Protein AF-A0A4E0QTK7-F1 (afdb_monomer_lite)

Secondary structure (DSSP, 8-state):
----------HHHHHHHHHHHHHHTTTGGGTSHHHHHHHHHHHTT--HHHHHTS-------SS-HHHHHHHHHHHHHHTT-------

Radius of gyration: 17.89 Å; chains: 1; bounding box: 40×55×34 Å

Structure (mmCIF, N/CA/C/O backbone):
data_AF-A0A4E0QTK7-F1
#
_entry.id   AF-A0A4E0QTK7-F1
#
loop_
_atom_site.group_PDB
_atom_site.id
_atom_site.type_symbol
_atom_site.label_atom_id
_atom_site.label_alt_id
_atom_site.label_comp_id
_atom_site.label_asym_id
_atom_site.label_entity_id
_atom_site.label_seq_id
_atom_site.pdbx_PDB_ins_code
_atom_site.Cartn_x
_atom_site.Cartn_y
_atom_site.Cartn_z
_atom_site.occupancy
_atom_site.B_iso_or_equiv
_atom_site.auth_seq_id
_atom_site.auth_comp_id
_atom_site.auth_asym_id
_atom_site.auth_atom_id
_atom_site.pdbx_PDB_model_num
ATOM 1 N N . MET A 1 1 ? 2.930 41.125 -7.203 1.00 36.97 1 MET A N 1
ATOM 2 C CA . MET A 1 1 ? 1.889 40.081 -7.089 1.00 36.97 1 MET A CA 1
ATOM 3 C C . MET A 1 1 ? 1.923 39.277 -8.376 1.00 36.97 1 MET A C 1
ATOM 5 O O . MET A 1 1 ? 1.307 39.688 -9.346 1.00 36.97 1 MET A O 1
ATOM 9 N N . THR A 1 2 ? 2.726 38.214 -8.424 1.00 41.03 2 THR A N 1
ATOM 10 C CA . THR A 1 2 ? 2.783 37.317 -9.587 1.00 41.03 2 THR A CA 1
ATOM 11 C C . THR A 1 2 ? 1.808 36.186 -9.312 1.00 41.03 2 THR A C 1
ATOM 13 O O . THR A 1 2 ? 1.984 35.439 -8.351 1.00 41.03 2 THR A O 1
ATOM 16 N N . THR A 1 3 ? 0.733 36.122 -10.087 1.00 42.41 3 THR A N 1
ATOM 17 C CA . THR A 1 3 ? -0.225 35.018 -10.067 1.00 42.41 3 THR A CA 1
ATOM 18 C C . THR A 1 3 ? 0.501 33.754 -10.519 1.00 42.41 3 THR A C 1
ATOM 20 O O . THR A 1 3 ? 1.018 33.701 -11.631 1.00 42.41 3 THR A O 1
ATOM 23 N N . MET A 1 4 ? 0.601 32.750 -9.644 1.00 41.97 4 MET A N 1
ATOM 24 C CA . MET A 1 4 ? 1.023 31.413 -10.058 1.00 41.97 4 MET A CA 1
ATOM 25 C C . MET A 1 4 ? -0.081 30.823 -10.935 1.00 41.97 4 MET A C 1
ATOM 27 O O . MET A 1 4 ? -1.145 30.466 -10.433 1.00 41.97 4 MET A O 1
ATOM 31 N N . GLU A 1 5 ? 0.175 30.758 -12.238 1.00 54.03 5 GLU A N 1
ATOM 32 C CA . GLU A 1 5 ? -0.650 30.027 -13.200 1.00 54.03 5 GLU A CA 1
ATOM 33 C C . GLU A 1 5 ? -0.803 28.562 -12.735 1.00 54.03 5 GLU A C 1
ATOM 35 O O . GLU A 1 5 ? 0.199 27.926 -12.379 1.00 54.03 5 GLU A O 1
ATOM 40 N N . PRO A 1 6 ? -2.026 28.000 -12.696 1.00 53.22 6 PRO A N 1
ATOM 41 C CA . PRO A 1 6 ? -2.219 26.603 -12.337 1.00 53.22 6 PRO A CA 1
ATOM 42 C C . PRO A 1 6 ? -1.566 25.723 -13.407 1.00 53.22 6 PRO A C 1
ATOM 44 O O . PRO A 1 6 ? -2.003 25.678 -14.553 1.00 53.22 6 PRO A O 1
ATOM 47 N N . CYS A 1 7 ? -0.492 25.030 -13.027 1.00 55.22 7 CYS A N 1
ATOM 48 C CA . CYS A 1 7 ? 0.221 24.083 -13.878 1.00 55.22 7 CYS A CA 1
ATOM 49 C C . CYS A 1 7 ? -0.727 22.925 -14.228 1.00 55.22 7 CYS A C 1
ATOM 51 O O . CYS A 1 7 ? -0.919 22.002 -13.431 1.00 55.22 7 CYS A O 1
ATOM 53 N N . HIS A 1 8 ? -1.368 23.025 -15.393 1.00 57.72 8 HIS A N 1
ATOM 54 C CA . HIS A 1 8 ? -2.355 22.081 -15.904 1.00 57.72 8 HIS A CA 1
ATOM 55 C C . HIS A 1 8 ? -1.640 20.816 -16.398 1.00 57.72 8 HIS A C 1
ATOM 57 O O . HIS A 1 8 ? -1.570 20.554 -17.591 1.00 57.72 8 HIS A O 1
ATOM 63 N N . ARG A 1 9 ? -1.037 20.061 -15.472 1.00 71.06 9 ARG A N 1
ATOM 64 C CA . ARG A 1 9 ? -0.377 18.793 -15.793 1.00 71.06 9 ARG A CA 1
ATOM 65 C C . ARG A 1 9 ? -1.433 17.771 -16.161 1.00 71.06 9 ARG A C 1
ATOM 67 O O . ARG A 1 9 ? -2.276 17.418 -15.331 1.00 71.06 9 ARG A O 1
ATOM 74 N N . ASN A 1 10 ? -1.381 17.300 -17.396 1.00 88.44 10 ASN A N 1
ATOM 75 C CA . ASN A 1 10 ? -2.284 16.260 -17.867 1.00 88.44 10 ASN A CA 1
ATOM 76 C C . ASN A 1 10 ? -1.825 14.889 -17.337 1.00 88.44 10 ASN A C 1
ATOM 78 O O . ASN A 1 10 ? -0.670 14.712 -16.948 1.00 88.44 10 ASN A O 1
ATOM 82 N N . TYR A 1 11 ? -2.731 13.903 -17.297 1.00 87.56 11 TYR A N 1
ATOM 83 C CA . TYR A 1 11 ? -2.416 12.553 -16.796 1.00 87.56 11 TYR A CA 1
ATOM 84 C C . TYR A 1 11 ? -1.201 11.936 -17.506 1.00 87.56 11 TYR A C 1
ATOM 86 O O . TYR A 1 11 ? -0.380 11.279 -16.876 1.00 87.56 11 TYR A O 1
ATOM 94 N N . GLU A 1 12 ? -1.081 12.190 -18.808 1.00 88.69 12 GLU A N 1
ATOM 95 C CA . GLU A 1 12 ? -0.004 11.677 -19.651 1.00 88.69 12 GLU A CA 1
ATOM 96 C C . GLU A 1 12 ? 1.359 12.283 -19.291 1.00 88.69 12 GLU A C 1
ATOM 98 O O . GLU A 1 12 ? 2.310 11.542 -19.068 1.00 88.69 12 GLU A O 1
ATOM 103 N N . GLU A 1 13 ? 1.433 13.601 -19.087 1.00 88.06 13 GLU A N 1
ATOM 104 C CA . GLU A 1 13 ? 2.655 14.276 -18.618 1.00 88.06 13 GLU A CA 1
ATOM 105 C C . GLU A 1 13 ? 3.066 13.791 -17.219 1.00 88.06 13 GLU A C 1
ATOM 107 O O . GLU A 1 13 ? 4.247 13.607 -16.920 1.00 88.06 13 GLU A O 1
ATOM 112 N N . ALA A 1 14 ? 2.086 13.546 -16.341 1.00 86.56 14 ALA A N 1
ATOM 113 C CA . ALA A 1 14 ? 2.347 12.980 -15.021 1.00 86.56 14 ALA A CA 1
ATOM 114 C C . ALA A 1 14 ? 2.879 11.537 -15.104 1.00 86.56 14 ALA A C 1
ATOM 116 O O . ALA A 1 14 ? 3.731 11.151 -14.299 1.00 86.56 14 ALA A O 1
ATOM 117 N N . LEU A 1 15 ? 2.393 10.747 -16.067 1.00 87.06 15 LEU A N 1
ATOM 118 C CA . LEU A 1 15 ? 2.849 9.380 -16.312 1.00 87.06 15 LEU A CA 1
ATOM 119 C C . LEU A 1 15 ? 4.277 9.354 -16.873 1.00 87.06 15 LEU A C 1
ATOM 121 O O . LEU A 1 15 ? 5.087 8.538 -16.431 1.00 87.06 15 LEU A O 1
ATOM 125 N N . GLU A 1 16 ? 4.593 10.254 -17.804 1.00 87.94 16 GLU A N 1
ATOM 126 C CA . GLU A 1 16 ? 5.932 10.400 -18.378 1.00 87.94 16 GLU A CA 1
ATOM 127 C C . GLU A 1 16 ? 6.956 10.766 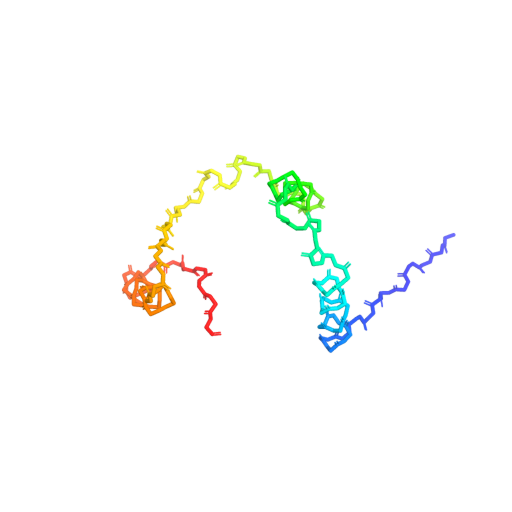-17.297 1.00 87.94 16 GLU A C 1
ATOM 129 O O . GLU A 1 16 ? 7.911 10.016 -17.075 1.00 87.94 16 GLU A O 1
ATOM 134 N N . ALA A 1 17 ? 6.683 11.813 -16.512 1.00 84.94 17 ALA A N 1
ATOM 135 C CA . ALA A 1 17 ? 7.547 12.224 -15.405 1.00 84.94 17 ALA A CA 1
ATOM 136 C C . ALA A 1 17 ? 7.746 11.111 -14.353 1.00 84.94 17 ALA A C 1
ATOM 138 O O . ALA A 1 17 ? 8.830 10.961 -13.777 1.00 84.94 17 ALA A O 1
ATOM 139 N N . LEU A 1 18 ? 6.709 10.304 -14.087 1.00 83.44 18 LEU A N 1
ATOM 140 C CA . LEU A 1 18 ? 6.809 9.165 -13.171 1.00 83.44 18 LEU A CA 1
ATOM 141 C C . LEU A 1 18 ? 7.727 8.068 -13.727 1.00 83.44 18 LEU A C 1
ATOM 143 O O . LEU A 1 18 ? 8.573 7.547 -12.994 1.00 83.44 18 LEU A O 1
ATOM 147 N N . ASN A 1 19 ? 7.573 7.723 -15.006 1.00 84.69 19 ASN A N 1
ATOM 148 C CA . ASN A 1 19 ? 8.385 6.699 -15.658 1.00 84.69 19 ASN A CA 1
ATOM 149 C C . ASN A 1 19 ? 9.863 7.098 -15.703 1.00 84.69 19 ASN A C 1
ATOM 151 O O . ASN A 1 19 ? 10.725 6.277 -15.375 1.00 84.69 19 ASN A O 1
ATOM 155 N N . GLU A 1 20 ? 10.165 8.359 -16.011 1.00 82.81 20 GLU A N 1
ATOM 156 C CA . GLU A 1 20 ? 11.533 8.884 -15.966 1.00 82.81 20 GLU A CA 1
ATOM 157 C C . GLU A 1 20 ? 12.155 8.749 -14.569 1.00 82.81 20 GLU A C 1
ATOM 159 O O . GLU A 1 20 ? 13.283 8.271 -14.427 1.00 82.81 20 GLU A O 1
ATOM 164 N N . CYS A 1 21 ? 11.403 9.088 -13.517 1.00 71.44 21 CYS A N 1
ATOM 165 C CA . CYS A 1 21 ? 11.879 9.015 -12.134 1.00 71.44 21 CYS A CA 1
ATOM 166 C C . CYS A 1 21 ? 12.214 7.577 -11.689 1.00 71.44 21 CYS A C 1
ATOM 168 O O . CYS A 1 21 ? 13.183 7.355 -10.951 1.00 71.44 21 CYS A O 1
ATOM 170 N N . ILE A 1 22 ? 11.439 6.593 -12.158 1.00 70.44 22 ILE A N 1
ATOM 171 C CA . ILE A 1 22 ? 11.661 5.167 -11.876 1.00 70.44 22 ILE A CA 1
ATOM 172 C C . ILE A 1 22 ? 12.909 4.655 -12.611 1.00 70.44 22 ILE A C 1
ATOM 174 O O . ILE A 1 22 ? 13.713 3.930 -12.018 1.00 70.44 22 ILE A O 1
ATOM 178 N N . LEU A 1 23 ? 13.088 5.042 -13.877 1.00 61.78 23 LEU A N 1
ATOM 179 C CA . LEU A 1 23 ? 14.176 4.568 -14.739 1.00 61.78 23 LEU A CA 1
ATOM 180 C C . LEU A 1 23 ? 15.529 5.214 -14.396 1.00 61.78 23 LEU A C 1
ATOM 182 O O . LEU A 1 23 ? 16.546 4.520 -14.371 1.00 61.78 23 LEU A O 1
ATOM 186 N N . ALA A 1 24 ? 15.548 6.504 -14.050 1.00 60.94 24 ALA A N 1
ATOM 187 C CA . ALA A 1 24 ? 16.773 7.238 -13.719 1.00 60.94 24 ALA A CA 1
ATOM 188 C C . ALA A 1 24 ? 17.448 6.772 -12.409 1.00 60.94 24 ALA A C 1
ATOM 190 O O . ALA A 1 24 ? 18.645 6.976 -12.216 1.00 60.94 24 ALA A O 1
ATOM 191 N N . ASN A 1 25 ? 16.706 6.123 -11.501 1.00 53.41 25 ASN A N 1
ATOM 192 C CA . ASN A 1 25 ? 17.160 5.793 -10.142 1.00 53.41 25 ASN A CA 1
ATOM 193 C C . ASN A 1 25 ? 17.401 4.292 -9.887 1.00 53.41 25 ASN A C 1
ATOM 195 O O . ASN A 1 25 ? 17.524 3.888 -8.725 1.00 53.41 25 ASN A O 1
ATOM 199 N N . GLY A 1 26 ? 17.503 3.459 -10.930 1.00 50.84 26 GLY A N 1
ATOM 200 C CA . GLY A 1 26 ? 17.540 1.988 -10.832 1.00 50.84 26 GLY A CA 1
ATOM 201 C C . GLY A 1 26 ? 18.518 1.381 -9.803 1.00 50.84 26 GLY A C 1
ATOM 202 O O . GLY A 1 26 ? 18.253 0.297 -9.283 1.00 50.84 26 GLY A O 1
ATOM 203 N N . HIS A 1 27 ? 19.592 2.089 -9.427 1.00 46.84 27 HIS A N 1
ATOM 204 C CA . HIS A 1 27 ? 20.552 1.661 -8.398 1.00 46.84 27 HIS A CA 1
ATOM 205 C C . HIS A 1 27 ? 20.347 2.280 -6.997 1.00 46.84 27 HIS A C 1
ATOM 207 O O . HIS A 1 27 ? 20.641 1.624 -6.000 1.00 46.84 27 HIS A O 1
ATOM 213 N N . CYS A 1 28 ? 19.796 3.493 -6.875 1.00 45.56 28 CYS A N 1
ATOM 214 C CA . CYS A 1 28 ? 19.648 4.195 -5.584 1.00 45.56 28 CYS A CA 1
ATOM 215 C C . CYS A 1 28 ? 18.425 3.713 -4.773 1.00 45.56 28 CYS A C 1
ATOM 217 O O . CYS A 1 28 ? 18.355 3.865 -3.553 1.00 45.56 28 CYS A O 1
ATOM 219 N N . VAL A 1 29 ? 17.460 3.065 -5.432 1.00 51.31 29 VAL A N 1
ATOM 220 C CA . VAL A 1 29 ? 16.198 2.656 -4.800 1.00 51.31 29 VAL A CA 1
ATOM 221 C C . VAL A 1 29 ? 16.383 1.520 -3.791 1.00 51.31 29 VAL A C 1
ATOM 223 O O . VAL A 1 29 ? 15.480 1.304 -3.001 1.00 51.31 29 VAL A O 1
ATOM 226 N N . ARG A 1 30 ? 17.481 0.752 -3.746 1.00 48.69 30 ARG A N 1
ATOM 227 C CA . ARG A 1 30 ? 17.553 -0.427 -2.848 1.00 48.69 30 ARG A CA 1
ATOM 228 C C . ARG A 1 30 ? 17.933 -0.112 -1.394 1.00 48.69 30 ARG A C 1
ATOM 230 O O . ARG A 1 30 ? 17.464 -0.840 -0.527 1.00 48.69 30 AR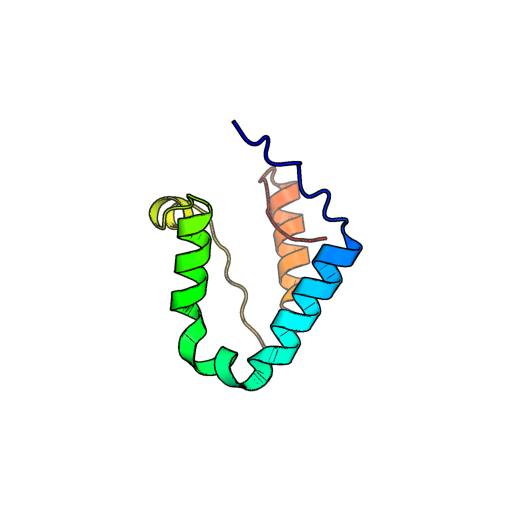G A O 1
ATOM 237 N N . GLU A 1 31 ? 18.661 0.971 -1.114 1.00 46.28 31 GLU A N 1
ATOM 238 C CA . GLU A 1 31 ? 19.234 1.208 0.229 1.00 46.28 31 GLU A CA 1
ATOM 239 C C . GLU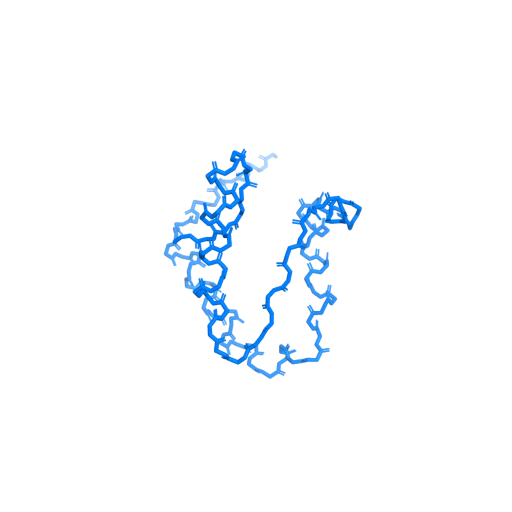 A 1 31 ? 18.605 2.375 1.022 1.00 46.28 31 GLU A C 1
ATOM 241 O O . GLU A 1 31 ? 18.738 2.414 2.239 1.00 46.28 31 GLU A O 1
ATOM 246 N N . ALA A 1 32 ? 17.832 3.273 0.390 1.00 51.12 32 ALA A N 1
ATOM 247 C CA . ALA A 1 32 ? 17.303 4.497 1.028 1.00 51.12 32 ALA A CA 1
ATOM 248 C C . ALA A 1 32 ? 15.755 4.595 1.104 1.00 51.12 32 ALA A C 1
ATOM 250 O O . ALA A 1 32 ? 15.194 5.688 1.202 1.00 51.12 32 ALA A O 1
ATOM 251 N N . ARG A 1 33 ? 15.026 3.468 1.019 1.00 53.50 33 ARG A N 1
ATOM 252 C CA . ARG A 1 33 ? 13.558 3.450 0.785 1.00 53.50 33 ARG A CA 1
ATOM 253 C C . ARG A 1 33 ? 12.660 4.090 1.858 1.00 53.50 33 ARG A C 1
ATOM 255 O O . ARG A 1 33 ? 11.710 4.773 1.463 1.00 53.50 33 ARG A O 1
ATOM 262 N N . PRO A 1 34 ? 12.855 3.865 3.173 1.00 55.69 34 PRO A N 1
ATOM 263 C CA . PRO A 1 34 ? 11.889 4.361 4.153 1.00 55.69 34 PRO A CA 1
ATOM 264 C C . PRO A 1 34 ? 12.000 5.875 4.370 1.00 55.69 34 PRO A C 1
ATOM 266 O O . PRO A 1 34 ? 10.974 6.535 4.501 1.00 55.69 34 PRO A O 1
ATOM 269 N N . ALA A 1 35 ? 13.218 6.431 4.331 1.00 61.81 35 ALA A N 1
ATOM 270 C CA . ALA A 1 35 ? 13.469 7.845 4.620 1.00 61.81 35 ALA A CA 1
ATOM 271 C C . ALA A 1 35 ? 12.757 8.781 3.629 1.00 61.81 35 ALA A C 1
ATOM 273 O O . ALA A 1 35 ? 11.979 9.637 4.040 1.00 61.81 35 ALA A O 1
ATOM 274 N N . ARG A 1 36 ? 12.902 8.534 2.319 1.00 71.75 36 ARG A N 1
ATOM 275 C CA . ARG A 1 36 ? 12.245 9.361 1.289 1.00 71.75 36 ARG A CA 1
ATOM 276 C C . ARG A 1 36 ? 10.721 9.266 1.324 1.00 71.75 36 ARG A C 1
ATOM 278 O O . ARG A 1 36 ? 10.035 10.255 1.108 1.00 71.75 36 ARG A O 1
ATOM 285 N N . SER A 1 37 ? 10.176 8.084 1.616 1.00 76.81 37 SER A N 1
ATOM 286 C CA . SER A 1 37 ? 8.719 7.903 1.691 1.00 76.81 37 SER A CA 1
ATOM 287 C C . SER A 1 37 ? 8.112 8.753 2.810 1.00 76.81 37 SER A C 1
ATOM 289 O O . SER A 1 37 ? 7.047 9.339 2.633 1.00 76.81 37 SER A O 1
ATOM 291 N N . LEU A 1 38 ? 8.809 8.858 3.944 1.00 79.19 38 LEU A N 1
ATOM 292 C CA . LEU A 1 38 ? 8.377 9.674 5.072 1.00 79.19 38 LEU A CA 1
ATOM 293 C C . LEU A 1 38 ? 8.490 11.180 4.781 1.00 79.19 38 LEU A C 1
ATOM 295 O O . LEU A 1 38 ? 7.588 11.935 5.142 1.00 79.19 38 LEU A O 1
ATOM 299 N N . GLU A 1 39 ? 9.539 11.610 4.076 1.00 83.06 39 GLU A N 1
ATOM 300 C CA . GLU A 1 39 ? 9.690 12.997 3.606 1.00 83.06 39 GLU A CA 1
ATOM 301 C C . GLU A 1 39 ? 8.522 13.419 2.702 1.00 83.06 39 GLU A C 1
ATOM 303 O O . GLU A 1 39 ? 7.937 14.484 2.906 1.00 83.06 39 GLU A O 1
ATOM 308 N N . TYR A 1 40 ? 8.117 12.562 1.757 1.00 84.56 40 TYR A N 1
ATOM 309 C CA . TYR A 1 40 ? 6.963 12.838 0.897 1.00 84.56 40 TYR A CA 1
ATOM 310 C C . TYR A 1 40 ? 5.644 12.883 1.674 1.00 84.56 40 TYR A C 1
ATOM 312 O O . TYR A 1 40 ? 4.823 13.763 1.424 1.00 84.56 40 TYR A O 1
ATOM 320 N N . LEU A 1 41 ? 5.436 11.979 2.638 1.00 86.12 41 LEU A N 1
ATOM 321 C CA . LEU A 1 41 ? 4.248 12.016 3.499 1.00 86.12 41 LEU A CA 1
ATOM 322 C C . LEU A 1 41 ? 4.182 13.318 4.309 1.00 86.12 41 LEU A C 1
ATOM 324 O O . LEU A 1 41 ? 3.124 13.943 4.371 1.00 86.12 41 LEU A O 1
ATOM 328 N N . SER A 1 42 ? 5.319 13.760 4.851 1.00 86.25 42 SER A N 1
ATOM 329 C CA . SER A 1 42 ? 5.433 15.032 5.570 1.00 86.25 42 SER A CA 1
ATOM 330 C C . SER A 1 42 ? 5.119 16.232 4.670 1.00 86.25 42 SER A C 1
ATOM 332 O O . SER A 1 42 ? 4.330 17.096 5.051 1.00 86.25 42 SER A O 1
ATOM 334 N N . ALA A 1 43 ? 5.643 16.253 3.438 1.00 87.69 43 ALA A N 1
ATOM 335 C CA . ALA A 1 43 ? 5.356 17.305 2.458 1.00 87.69 43 ALA A CA 1
ATOM 336 C C . ALA A 1 43 ? 3.866 17.381 2.066 1.00 87.69 43 ALA A C 1
ATOM 338 O O . ALA A 1 43 ? 3.364 18.456 1.744 1.00 87.69 43 ALA A O 1
ATOM 339 N N . LEU A 1 44 ? 3.148 16.255 2.127 1.00 88.62 44 LEU A N 1
ATOM 340 C CA . LEU A 1 44 ? 1.699 16.178 1.909 1.00 88.62 44 LEU A CA 1
ATOM 341 C C . LEU A 1 44 ? 0.874 16.508 3.168 1.00 88.62 44 LEU A C 1
ATOM 343 O O . LEU A 1 44 ? -0.354 16.431 3.132 1.00 88.62 44 LEU A O 1
ATOM 347 N N . GLY A 1 45 ? 1.520 16.851 4.286 1.00 90.25 45 GLY A N 1
ATOM 348 C CA . GLY A 1 45 ? 0.856 17.124 5.562 1.00 90.25 45 GLY A CA 1
ATOM 349 C C . GLY A 1 45 ? 0.299 15.874 6.252 1.00 90.25 45 GLY A C 1
ATOM 350 O O . GLY A 1 45 ? -0.575 15.985 7.113 1.00 90.25 45 GLY A O 1
ATOM 351 N N . ILE A 1 46 ? 0.771 14.681 5.881 1.00 89.19 46 ILE A N 1
ATOM 352 C CA . ILE A 1 46 ? 0.334 13.412 6.466 1.00 89.19 46 ILE A CA 1
ATOM 353 C C . ILE A 1 46 ? 1.308 13.023 7.579 1.00 89.19 46 ILE A C 1
ATOM 355 O O . ILE A 1 46 ? 2.459 12.670 7.329 1.00 89.19 46 ILE A O 1
ATOM 359 N N . SER A 1 47 ? 0.838 13.049 8.826 1.00 87.19 47 SER A N 1
ATOM 360 C CA . SER A 1 47 ? 1.657 12.652 9.976 1.00 87.19 47 SER A CA 1
ATOM 361 C C . SER A 1 47 ? 1.708 11.132 10.168 1.00 87.19 47 SER A C 1
ATOM 363 O O . SER A 1 47 ? 0.749 10.407 9.889 1.00 87.19 47 SER A O 1
ATOM 365 N N . GLU A 1 48 ? 2.790 10.637 10.773 1.00 84.00 48 GLU A N 1
ATOM 366 C CA . GLU A 1 48 ? 2.919 9.221 11.150 1.00 84.00 48 GLU A CA 1
ATOM 367 C C . GLU A 1 48 ? 1.788 8.740 12.069 1.00 84.00 48 GLU A C 1
ATOM 369 O O . GLU A 1 48 ? 1.367 7.584 12.016 1.00 84.00 48 GLU A O 1
ATOM 374 N N . THR A 1 49 ? 1.275 9.629 12.925 1.00 87.50 49 THR A N 1
ATOM 375 C CA . THR A 1 49 ? 0.176 9.292 13.836 1.00 87.50 49 THR A CA 1
ATOM 376 C C . THR A 1 49 ? -1.124 9.019 13.085 1.00 87.50 49 THR A C 1
ATOM 378 O O . THR A 1 49 ? -1.896 8.163 13.511 1.00 87.50 49 THR A O 1
ATOM 381 N N . GLN A 1 50 ? -1.361 9.691 11.953 1.00 87.06 50 GLN A N 1
ATOM 382 C CA . GLN A 1 50 ? -2.497 9.398 11.079 1.00 87.06 50 GLN A CA 1
ATOM 383 C C . GLN A 1 50 ? -2.328 8.040 10.396 1.00 87.06 50 GLN A C 1
ATOM 385 O O . GLN A 1 50 ? -3.296 7.286 10.337 1.00 87.06 50 GLN A O 1
ATOM 390 N N . LEU A 1 51 ? -1.109 7.684 9.971 1.00 85.00 51 LEU A N 1
ATOM 391 C CA . LEU A 1 51 ? -0.823 6.355 9.415 1.00 85.00 51 LEU A CA 1
ATOM 392 C C . LEU A 1 51 ? -1.110 5.239 10.426 1.00 85.00 51 LEU A C 1
ATOM 394 O O . LEU A 1 51 ? -1.750 4.250 10.080 1.00 85.00 51 LEU A O 1
ATOM 398 N N . LYS A 1 52 ? -0.692 5.410 11.685 1.00 87.44 52 LYS A N 1
ATOM 399 C CA . LYS A 1 52 ? -0.900 4.411 12.751 1.00 87.44 52 LYS A CA 1
ATOM 400 C C . LYS A 1 52 ? -2.373 4.186 13.115 1.00 87.44 52 LYS A C 1
ATOM 402 O O . LYS A 1 52 ? -2.688 3.166 13.715 1.00 87.44 52 LYS A O 1
ATOM 407 N N . LYS A 1 53 ? -3.272 5.114 12.768 1.00 90.19 53 LYS A N 1
ATOM 408 C CA . LYS A 1 53 ? -4.724 4.967 12.978 1.00 90.19 53 LYS A CA 1
ATOM 409 C C . LYS A 1 53 ? -5.399 4.104 11.907 1.00 90.19 53 LYS A C 1
ATOM 411 O O . LYS A 1 53 ? -6.560 3.742 12.078 1.00 90.19 53 LYS A O 1
ATOM 416 N N . LEU A 1 54 ? -4.719 3.816 10.796 1.00 88.19 54 LEU A N 1
ATOM 417 C CA . LEU A 1 54 ? -5.276 3.006 9.718 1.00 88.19 54 LEU A CA 1
ATOM 418 C C . LEU A 1 54 ? -5.245 1.520 10.086 1.00 88.19 54 LEU A C 1
ATOM 420 O O . LEU A 1 54 ? -4.240 0.999 10.566 1.00 88.19 54 LEU A O 1
ATOM 424 N N . ASN A 1 55 ? -6.332 0.817 9.775 1.00 90.69 55 ASN A N 1
ATOM 425 C CA . ASN A 1 55 ? -6.394 -0.637 9.881 1.00 90.69 55 ASN A CA 1
ATOM 426 C C . ASN A 1 55 ? -5.724 -1.255 8.645 1.00 90.69 55 ASN A C 1
ATOM 428 O O . ASN A 1 55 ? -6.347 -1.382 7.590 1.00 90.69 55 ASN A O 1
ATOM 432 N N . VAL A 1 56 ? -4.437 -1.589 8.762 1.00 91.38 56 VAL A N 1
ATOM 433 C CA . VAL A 1 56 ? -3.622 -2.103 7.650 1.00 91.38 56 VAL A CA 1
ATOM 434 C C . VAL A 1 56 ? -3.574 -3.629 7.664 1.00 91.38 56 VAL A C 1
ATOM 436 O O . VAL A 1 56 ? -3.192 -4.239 8.659 1.00 91.38 56 VAL A O 1
ATOM 439 N N . ILE A 1 57 ? -3.883 -4.243 6.520 1.00 93.00 57 ILE A N 1
ATOM 440 C CA . ILE A 1 57 ? -3.635 -5.665 6.261 1.00 93.00 57 ILE A CA 1
ATOM 441 C C . ILE A 1 57 ? -2.416 -5.766 5.343 1.00 93.00 57 ILE A C 1
ATOM 443 O O . ILE A 1 57 ? -2.463 -5.349 4.187 1.00 93.00 57 ILE A O 1
ATOM 447 N N . HIS A 1 58 ? -1.313 -6.313 5.855 1.00 92.62 58 HIS A N 1
ATOM 448 C CA . HIS A 1 58 ? -0.093 -6.518 5.077 1.00 92.62 58 HIS A CA 1
ATOM 449 C C . HIS A 1 58 ? -0.077 -7.919 4.451 1.00 92.62 58 HIS A C 1
ATOM 451 O O . HIS A 1 58 ? -0.068 -8.919 5.164 1.00 92.62 58 HIS A O 1
ATOM 457 N N . VAL A 1 59 ? -0.047 -7.995 3.117 1.00 92.25 59 VAL A N 1
ATOM 458 C CA . VAL A 1 59 ? 0.000 -9.264 2.370 1.00 92.25 59 VAL A CA 1
ATOM 459 C C . VAL A 1 59 ? 1.377 -9.436 1.727 1.00 92.25 59 VAL A C 1
ATOM 461 O O . VAL A 1 59 ? 1.715 -8.753 0.758 1.00 92.25 59 VAL A O 1
ATOM 464 N N . ALA A 1 60 ? 2.165 -10.379 2.244 1.00 94.19 60 ALA A N 1
ATOM 465 C CA . ALA A 1 60 ? 3.486 -10.735 1.725 1.00 94.19 60 ALA A CA 1
ATOM 466 C C . ALA A 1 60 ? 3.471 -12.115 1.043 1.00 94.19 60 ALA A C 1
ATOM 468 O O . ALA A 1 60 ? 2.693 -12.993 1.404 1.00 94.19 60 ALA A O 1
ATOM 469 N N . GLY A 1 61 ? 4.339 -12.316 0.045 1.00 92.50 61 GLY A N 1
ATOM 470 C CA . GLY A 1 61 ? 4.490 -13.600 -0.652 1.00 92.50 61 GLY A CA 1
ATOM 471 C C . GLY A 1 61 ? 5.011 -13.454 -2.081 1.00 92.50 61 GLY A C 1
ATOM 472 O O . GLY A 1 61 ? 4.895 -12.394 -2.693 1.00 92.50 61 GLY A O 1
ATOM 473 N N . SER A 1 62 ? 5.589 -14.505 -2.659 1.00 93.06 62 SER A N 1
ATOM 474 C CA . SER A 1 62 ? 6.148 -14.429 -4.022 1.00 93.06 62 SER A CA 1
ATOM 475 C C . SER A 1 62 ? 5.066 -14.463 -5.102 1.00 93.06 62 SER A C 1
ATOM 477 O O . SER A 1 62 ? 5.191 -13.790 -6.122 1.00 93.06 62 SER A O 1
ATOM 479 N N . LYS A 1 63 ? 3.966 -15.181 -4.857 1.00 94.50 63 LYS A N 1
ATOM 480 C CA . LYS A 1 63 ? 2.826 -15.319 -5.774 1.00 94.50 63 LYS A CA 1
ATOM 481 C C . LYS A 1 63 ? 1.517 -15.009 -5.048 1.00 94.50 63 LYS A C 1
ATOM 483 O O . LYS A 1 63 ? 1.457 -15.088 -3.828 1.00 94.50 63 LYS A O 1
ATOM 488 N N . GLY A 1 64 ? 0.489 -14.617 -5.796 1.00 92.50 64 GLY A N 1
ATOM 489 C CA . GLY A 1 64 ? -0.872 -14.470 -5.270 1.00 92.50 64 GLY A CA 1
ATOM 490 C C . GLY A 1 64 ? -1.169 -13.211 -4.446 1.00 92.50 64 GLY A C 1
ATOM 491 O O . GLY A 1 64 ? -2.310 -13.026 -4.061 1.00 92.50 64 GLY A O 1
ATOM 492 N N . LYS A 1 65 ? -0.213 -12.300 -4.208 1.00 94.50 65 LYS A N 1
ATOM 493 C CA . LYS A 1 65 ? -0.466 -11.055 -3.446 1.00 94.50 65 LYS A CA 1
ATOM 494 C C . LYS A 1 65 ? -1.637 -10.242 -4.009 1.00 94.50 65 LYS A C 1
ATOM 496 O O . LYS A 1 65 ? -2.518 -9.844 -3.262 1.00 94.50 65 LYS A O 1
ATOM 501 N N . GLY A 1 66 ? -1.663 -10.043 -5.329 1.00 92.62 66 GLY A N 1
ATOM 502 C CA . GLY A 1 66 ? -2.729 -9.292 -5.995 1.00 92.62 66 GLY A CA 1
ATOM 503 C C . GLY A 1 66 ? -4.091 -9.974 -5.869 1.00 92.62 66 GLY A C 1
ATOM 504 O O . GLY A 1 66 ? -5.053 -9.339 -5.451 1.00 92.62 66 GLY A O 1
ATOM 505 N N . SER A 1 67 ? -4.163 -11.279 -6.153 1.00 95.06 67 S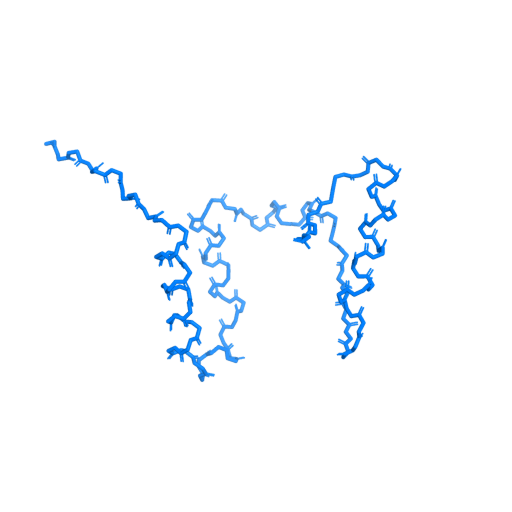ER A N 1
ATOM 506 C CA . SER A 1 67 ? -5.409 -12.048 -6.052 1.00 95.06 67 SER A CA 1
ATOM 507 C C . SER A 1 67 ? -5.919 -12.139 -4.614 1.00 95.06 67 SER A C 1
ATOM 509 O O . SER A 1 67 ? -7.108 -11.955 -4.378 1.00 95.06 67 SER A O 1
ATOM 511 N N . THR A 1 68 ? -5.030 -12.358 -3.643 1.00 95.75 68 THR A N 1
ATOM 512 C CA . THR A 1 68 ? -5.390 -12.379 -2.223 1.00 95.75 68 THR A CA 1
ATOM 513 C C . THR A 1 68 ? -5.904 -11.014 -1.773 1.00 95.75 68 THR A C 1
ATOM 515 O O . THR A 1 68 ? -6.947 -10.956 -1.131 1.00 95.75 68 THR A O 1
ATOM 518 N N . CYS A 1 69 ? -5.246 -9.909 -2.148 1.00 94.56 69 CYS A N 1
ATOM 519 C CA . CYS A 1 69 ? -5.739 -8.568 -1.825 1.00 94.56 69 CYS A CA 1
ATOM 520 C C . CYS A 1 69 ? -7.101 -8.274 -2.467 1.00 94.56 69 CYS A C 1
ATOM 522 O O . CYS A 1 69 ? -7.961 -7.718 -1.792 1.00 94.56 69 CYS A O 1
ATOM 524 N N . ALA A 1 70 ? -7.321 -8.685 -3.720 1.00 94.88 70 ALA A N 1
ATOM 525 C CA . ALA A 1 70 ? -8.600 -8.494 -4.403 1.00 94.88 70 ALA A CA 1
ATOM 526 C C . ALA A 1 70 ? -9.742 -9.257 -3.714 1.00 94.88 70 ALA A C 1
ATOM 528 O O . ALA A 1 70 ? -10.824 -8.708 -3.518 1.00 94.88 70 ALA A O 1
ATOM 529 N N . VAL A 1 71 ? -9.503 -10.504 -3.294 1.00 95.25 71 VAL A N 1
ATOM 530 C CA . VAL A 1 71 ? -10.497 -11.291 -2.546 1.00 95.25 71 VAL A CA 1
ATOM 531 C C . VAL A 1 71 ? -10.764 -10.674 -1.172 1.00 95.25 71 VAL A C 1
ATOM 533 O O . VAL A 1 71 ? -11.924 -10.471 -0.816 1.00 95.25 71 VAL A O 1
ATOM 536 N N . THR A 1 72 ? -9.715 -10.333 -0.418 1.00 95.56 72 THR A N 1
ATOM 537 C CA . THR A 1 72 ? -9.842 -9.713 0.910 1.00 95.56 72 THR A CA 1
ATOM 538 C C . THR A 1 72 ? -10.589 -8.385 0.842 1.00 95.56 72 THR A C 1
ATOM 540 O O . THR A 1 72 ? -11.492 -8.150 1.645 1.00 95.56 72 THR A O 1
ATOM 543 N N . GLU A 1 73 ? -10.261 -7.529 -0.130 1.00 95.19 73 GLU A N 1
ATOM 544 C CA . GLU A 1 73 ? -10.985 -6.278 -0.351 1.00 95.19 73 GLU A CA 1
ATOM 545 C C . GLU A 1 73 ? -12.457 -6.536 -0.631 1.00 95.19 73 GLU A C 1
ATOM 547 O O . GLU A 1 73 ? -13.315 -5.903 -0.015 1.00 95.19 73 GLU A O 1
ATOM 552 N N . ASN A 1 74 ? -12.745 -7.491 -1.514 1.00 95.31 74 ASN A N 1
ATOM 553 C CA . ASN A 1 74 ? -14.106 -7.778 -1.915 1.00 95.31 74 ASN A CA 1
ATOM 554 C C . ASN A 1 74 ? -14.948 -8.218 -0.711 1.00 95.31 74 ASN A C 1
ATOM 556 O O . ASN A 1 74 ? -16.064 -7.734 -0.539 1.00 95.31 74 ASN A O 1
ATOM 560 N N . VAL A 1 75 ? -14.406 -9.077 0.156 1.00 96.56 75 VAL A N 1
ATOM 561 C CA . VAL A 1 75 ? -15.074 -9.497 1.398 1.00 96.56 75 VAL A CA 1
ATOM 562 C C . VAL A 1 75 ? -15.321 -8.302 2.323 1.00 96.56 75 VAL A C 1
ATOM 564 O O . VAL A 1 75 ? -16.456 -8.083 2.742 1.00 96.56 75 VAL A O 1
ATOM 567 N N . LEU A 1 76 ? -14.297 -7.492 2.607 1.00 95.56 76 LEU A N 1
ATOM 568 C CA . LEU A 1 76 ? -14.421 -6.338 3.509 1.00 95.56 76 LEU A CA 1
ATOM 569 C C . LEU A 1 76 ? -15.425 -5.302 2.996 1.00 95.56 76 LEU A C 1
ATOM 571 O O . LEU A 1 76 ? -16.221 -4.768 3.769 1.00 95.56 76 LEU A O 1
ATOM 575 N N . ARG A 1 77 ? -15.437 -5.062 1.685 1.00 95.25 77 ARG A N 1
ATOM 576 C CA . ARG A 1 77 ? -16.394 -4.160 1.049 1.00 95.25 77 ARG A CA 1
ATOM 577 C C . ARG A 1 77 ? -17.829 -4.676 1.167 1.00 95.25 77 ARG A C 1
ATOM 579 O O . ARG A 1 77 ? -18.725 -3.884 1.440 1.00 95.25 77 ARG A O 1
ATOM 586 N N . HIS A 1 78 ? -18.060 -5.983 1.013 1.00 96.38 78 HIS A N 1
ATOM 587 C CA . HIS A 1 78 ? -19.390 -6.580 1.220 1.00 96.38 78 HIS A CA 1
ATOM 588 C C . HIS A 1 78 ? -19.853 -6.518 2.680 1.00 96.38 78 HIS A C 1
ATOM 590 O O . HIS A 1 78 ? -21.052 -6.465 2.936 1.00 96.38 78 HIS A O 1
ATOM 596 N N . LEU A 1 79 ? -18.920 -6.464 3.630 1.00 96.31 79 LEU A N 1
ATOM 597 C CA . LEU A 1 79 ? -19.211 -6.237 5.046 1.00 96.31 79 LEU A CA 1
ATOM 598 C C . LEU A 1 79 ? -19.441 -4.750 5.388 1.00 96.31 79 LEU A C 1
ATOM 600 O O . LEU A 1 79 ? -19.627 -4.415 6.554 1.00 96.31 79 LEU A O 1
ATOM 604 N N . GLY A 1 80 ? -19.434 -3.855 4.394 1.00 95.62 80 GLY A N 1
ATOM 605 C CA . GLY A 1 80 ? -19.706 -2.427 4.574 1.00 95.62 80 GLY A CA 1
ATOM 606 C C . GLY A 1 80 ? -18.489 -1.583 4.958 1.00 95.62 80 GLY A C 1
ATOM 607 O O . GLY A 1 80 ? -18.641 -0.398 5.257 1.00 95.62 80 GLY A O 1
ATOM 608 N N . PHE A 1 81 ? -17.275 -2.143 4.937 1.00 94.62 81 PHE A N 1
ATOM 609 C CA . PHE A 1 81 ? -16.062 -1.370 5.192 1.00 94.62 81 PHE A CA 1
ATOM 610 C C . PHE A 1 81 ? -15.621 -0.596 3.947 1.00 94.62 81 PHE A C 1
ATOM 612 O O . PHE A 1 81 ? -15.646 -1.104 2.826 1.00 94.62 81 PHE A O 1
ATOM 619 N N . LYS A 1 82 ? -15.138 0.634 4.155 1.00 92.44 82 LYS A N 1
ATOM 620 C CA . LYS A 1 82 ? -14.451 1.404 3.114 1.00 92.44 82 LYS A CA 1
ATOM 621 C C . LYS A 1 82 ? -13.014 0.902 2.982 1.00 92.44 82 LYS A C 1
ATOM 623 O O . LYS A 1 82 ? -12.236 0.974 3.930 1.00 92.44 82 LYS A O 1
ATOM 628 N N . THR A 1 83 ? -12.669 0.421 1.798 1.00 93.12 83 THR A N 1
ATOM 629 C CA . THR A 1 83 ? -11.361 -0.148 1.456 1.00 93.12 83 THR A CA 1
ATOM 630 C C . THR A 1 83 ? -10.596 0.786 0.510 1.00 93.12 83 THR A C 1
ATOM 632 O O . THR A 1 83 ? -11.184 1.649 -0.141 1.00 93.12 83 THR A O 1
ATOM 635 N N . GLY A 1 84 ? -9.267 0.648 0.463 1.00 87.69 84 GLY A N 1
ATOM 636 C CA . GLY A 1 84 ? -8.368 1.474 -0.359 1.00 87.69 84 GLY A CA 1
ATOM 637 C C . GLY A 1 84 ? -7.611 0.695 -1.439 1.00 87.69 84 GLY A C 1
ATOM 638 O O . GLY A 1 84 ? -6.497 1.075 -1.782 1.00 87.69 84 GLY A O 1
ATOM 639 N N . PHE A 1 85 ? -8.151 -0.430 -1.919 1.00 85.12 85 PHE A N 1
ATOM 640 C CA . PHE A 1 85 ? -7.496 -1.238 -2.955 1.00 85.12 85 PHE A CA 1
ATOM 641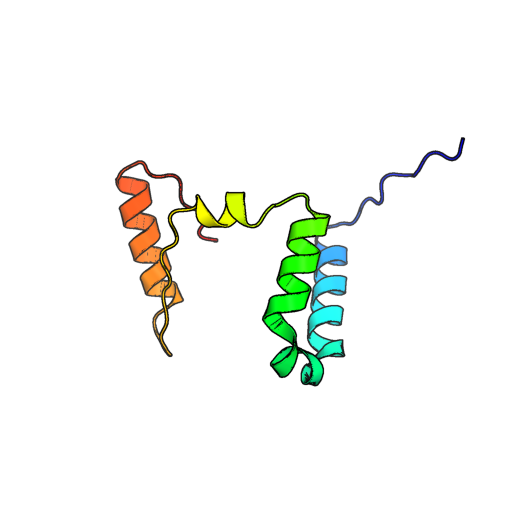 C C . PHE A 1 85 ? -7.719 -0.626 -4.343 1.00 85.12 85 PHE A C 1
ATOM 643 O O . PHE A 1 85 ? -8.837 -0.231 -4.675 1.00 85.12 85 PHE A O 1
ATOM 650 N N . LEU A 1 86 ? -6.659 -0.566 -5.150 1.00 66.81 86 LEU A N 1
ATOM 651 C CA . LEU A 1 86 ? -6.725 -0.097 -6.533 1.00 66.81 86 LEU A CA 1
ATOM 652 C C . LEU A 1 86 ? -7.326 -1.202 -7.413 1.00 66.81 86 LEU A C 1
ATOM 654 O O . LEU A 1 86 ? -6.851 -2.338 -7.367 1.00 66.81 86 LEU A O 1
ATOM 658 N N . ARG A 1 87 ? -8.373 -0.867 -8.172 1.00 56.56 87 ARG A N 1
ATOM 659 C CA . ARG A 1 87 ? -9.015 -1.769 -9.133 1.00 56.56 87 ARG A CA 1
ATOM 660 C C . ARG A 1 87 ? -8.452 -1.567 -10.532 1.00 56.56 87 ARG A C 1
ATOM 662 O O . ARG A 1 87 ? -8.086 -0.411 -10.834 1.00 56.56 87 ARG A O 1
#

pLDDT: mean 79.09, std 17.61, range [36.97, 96.56]

Sequence (87 aa):
MTTMEPC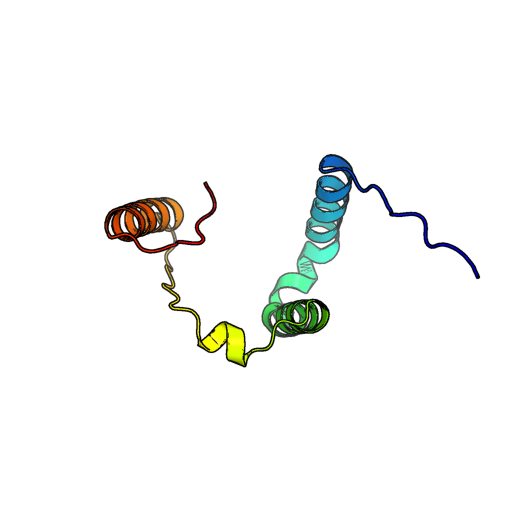HRNYEEALEALNECILANGHCVREARPARSLEYLSALGISETQLKKLNVIHVAGSKGKGSTCAVTENVLRHLGFKTGFLR

Organism: Fasciola hepatica (NCBI:txid6192)

InterPro domains:
  IPR001645 Folylpolyglutamate synthetase [PTHR11136] (6-85)
  IPR036565 Mur-like, catalytic domain superfamily [G3DSA:3.40.1190.10] (2-87)
  IPR036565 Mur-like, catalytic domain superfamily [SSF53623] (30-85)

Foldseek 3Di:
DDDDDPPPQDPVNVVVVVVCVCVVCVPVCPPCPPPVVVVVCVVVVHDPVNVVPDPDDDDDDPDCSLVVVVVVVVVCVVVVDDDDDDD